Protein AF-A0A6U2G1A1-F1 (afdb_monomer)

pLDDT: mean 82.37, std 13.15, range [46.34, 96.81]

Radius of gyration: 21.55 Å; Cα contacts (8 Å, |Δi|>4): 73; chains: 1; bounding box: 54×18×62 Å

Solvent-accessible surface area (backbone atoms only — not comparable to full-atom values): 5757 Å² total; per-residue (Å²): 141,86,80,83,61,64,69,58,52,54,52,51,52,65,65,35,78,85,40,45,64,60,53,49,50,52,52,54,46,53,51,44,58,54,51,51,25,51,51,43,24,52,46,31,38,56,53,36,21,10,76,90,24,85,47,71,27,58,90,38,62,66,62,24,50,50,57,14,49,51,53,15,57,56,42,45,55,54,51,51,52,51,45,54,55,53,51,56,56,50,54,56,53,51,55,53,48,55,58,54,53,63,61,70,80,106

Structure (mmCIF, N/CA/C/O backbone):
data_AF-A0A6U2G1A1-F1
#
_entry.id   AF-A0A6U2G1A1-F1
#
loop_
_atom_site.group_PDB
_atom_site.id
_atom_site.type_symbol
_atom_site.label_atom_id
_atom_site.label_alt_id
_atom_site.label_comp_id
_atom_site.label_asym_id
_atom_site.label_entity_id
_atom_site.label_seq_id
_atom_site.pdbx_PDB_ins_code
_atom_site.Cartn_x
_atom_site.Cartn_y
_atom_site.Cartn_z
_atom_site.occupancy
_atom_site.B_iso_or_equiv
_atom_site.auth_seq_id
_atom_site.auth_comp_id
_atom_site.auth_asym_id
_atom_site.auth_atom_id
_atom_site.pdbx_PDB_model_num
ATOM 1 N N . MET A 1 1 ? 12.365 0.357 39.983 1.00 46.34 1 MET A N 1
ATOM 2 C CA . MET A 1 1 ? 12.053 -0.891 39.249 1.00 46.34 1 MET A CA 1
ATOM 3 C C . MET A 1 1 ? 10.591 -0.843 38.820 1.00 46.34 1 MET A C 1
ATOM 5 O O . MET A 1 1 ? 9.732 -1.028 39.664 1.00 46.34 1 MET A O 1
ATOM 9 N N . ALA A 1 2 ? 10.293 -0.512 37.559 1.00 50.56 2 ALA A N 1
ATOM 10 C CA . ALA A 1 2 ? 8.916 -0.348 37.058 1.00 50.56 2 ALA A CA 1
ATOM 11 C C . ALA A 1 2 ? 8.721 -1.038 35.691 1.00 50.56 2 ALA A C 1
ATOM 13 O O . ALA A 1 2 ? 8.099 -0.507 34.776 1.00 50.56 2 ALA A O 1
ATOM 14 N N . THR A 1 3 ? 9.321 -2.218 35.535 1.00 54.84 3 THR A N 1
ATOM 15 C CA . THR A 1 3 ? 9.232 -3.060 34.330 1.00 54.84 3 THR A CA 1
ATOM 16 C C . THR A 1 3 ? 8.274 -4.240 34.494 1.00 54.84 3 THR A C 1
ATOM 18 O O . THR A 1 3 ? 8.024 -4.954 33.526 1.00 54.84 3 THR A O 1
ATOM 21 N N . MET A 1 4 ? 7.675 -4.430 35.675 1.00 49.84 4 MET A N 1
ATOM 22 C CA . MET A 1 4 ? 6.586 -5.390 35.842 1.00 49.84 4 MET A CA 1
ATOM 23 C C . MET A 1 4 ? 5.278 -4.795 35.309 1.00 49.84 4 MET A C 1
ATOM 25 O O . MET A 1 4 ? 4.827 -3.745 35.757 1.00 49.84 4 MET A O 1
ATOM 29 N N . ASN A 1 5 ? 4.658 -5.547 34.396 1.00 58.34 5 ASN A N 1
ATOM 30 C CA . ASN A 1 5 ? 3.237 -5.515 34.036 1.00 58.34 5 ASN A CA 1
ATOM 31 C C . ASN A 1 5 ? 2.771 -4.749 32.776 1.00 58.34 5 ASN A C 1
ATOM 33 O O . ASN A 1 5 ? 1.601 -4.391 32.672 1.00 58.34 5 ASN A O 1
ATOM 37 N N . LYS A 1 6 ? 3.625 -4.557 31.757 1.00 58.19 6 LYS A N 1
ATOM 38 C CA . LYS A 1 6 ? 3.153 -4.107 30.422 1.00 58.19 6 LYS A CA 1
ATOM 39 C C . LYS A 1 6 ? 2.477 -5.223 29.610 1.00 58.19 6 LYS A C 1
ATOM 41 O O . LYS A 1 6 ? 1.484 -4.972 28.936 1.00 58.19 6 LYS A O 1
ATOM 46 N N . MET A 1 7 ? 2.973 -6.459 29.714 1.00 58.91 7 MET A N 1
ATOM 47 C CA . MET A 1 7 ? 2.380 -7.620 29.029 1.00 58.91 7 MET A CA 1
ATOM 48 C C . MET A 1 7 ? 0.999 -8.000 29.583 1.00 58.91 7 MET A C 1
ATOM 50 O O . MET A 1 7 ? 0.126 -8.366 28.803 1.00 58.91 7 MET A O 1
ATOM 54 N N . GLY A 1 8 ? 0.778 -7.868 30.898 1.00 62.94 8 GLY A N 1
ATOM 55 C CA . GLY A 1 8 ? -0.532 -8.112 31.517 1.00 62.94 8 GLY A CA 1
ATOM 56 C C . GLY A 1 8 ? -1.604 -7.149 31.001 1.00 62.94 8 GLY A C 1
ATOM 57 O O . GLY A 1 8 ? -2.667 -7.589 30.578 1.00 62.94 8 GLY A O 1
ATOM 58 N N . LYS A 1 9 ? -1.266 -5.856 30.904 1.00 65.44 9 LYS A N 1
ATOM 59 C CA . LYS A 1 9 ? -2.170 -4.821 30.380 1.00 65.44 9 LYS A CA 1
ATOM 60 C C . LYS A 1 9 ? -2.521 -5.004 28.904 1.00 65.44 9 LYS A C 1
ATOM 62 O O . LYS A 1 9 ? -3.669 -4.817 28.532 1.00 65.44 9 LYS A O 1
ATOM 67 N N . LEU A 1 10 ? -1.564 -5.399 28.060 1.00 63.88 10 LEU A N 1
ATOM 68 C CA . LEU A 1 10 ? -1.852 -5.721 26.653 1.00 63.88 10 LEU A CA 1
ATOM 69 C C . LEU A 1 10 ? -2.827 -6.895 26.532 1.00 63.88 10 LEU A C 1
ATOM 71 O O . LEU A 1 10 ? -3.721 -6.871 25.692 1.00 63.88 10 LEU A O 1
ATOM 75 N N . ARG A 1 11 ? -2.674 -7.911 27.387 1.00 66.50 11 ARG A N 1
ATOM 76 C CA . ARG A 1 11 ? -3.553 -9.080 27.390 1.00 66.50 11 ARG A CA 1
ATOM 77 C C . ARG A 1 11 ? -4.965 -8.735 27.869 1.00 66.50 11 ARG A C 1
ATOM 79 O O . ARG A 1 11 ? -5.910 -9.246 27.286 1.00 66.50 11 ARG A O 1
ATOM 86 N N . GLU A 1 12 ? -5.105 -7.858 28.864 1.00 64.19 12 GLU A N 1
ATOM 87 C CA . GLU A 1 12 ? -6.406 -7.320 29.296 1.00 64.19 12 GLU A CA 1
ATOM 88 C C . GLU A 1 12 ? -7.074 -6.479 28.204 1.00 64.19 12 GLU A C 1
ATOM 90 O O . GLU A 1 12 ? -8.230 -6.724 27.883 1.00 64.19 12 GLU A O 1
ATOM 95 N N . ILE A 1 13 ? -6.339 -5.561 27.564 1.00 63.84 13 ILE A N 1
ATOM 96 C CA . ILE A 1 13 ? -6.872 -4.704 26.490 1.00 63.84 13 ILE A CA 1
ATOM 97 C C . ILE A 1 13 ? -7.367 -5.542 25.308 1.00 63.84 13 ILE A C 1
ATOM 99 O O . ILE A 1 13 ? -8.425 -5.257 24.760 1.00 63.84 13 ILE A O 1
ATOM 103 N N . VAL A 1 14 ? -6.631 -6.589 24.925 1.00 64.31 14 VAL A N 1
ATOM 104 C CA . VAL A 1 14 ? -7.023 -7.491 23.827 1.00 64.31 14 VAL A CA 1
ATOM 105 C C . VAL A 1 14 ? -8.158 -8.442 24.233 1.00 64.31 14 VAL A C 1
ATOM 107 O O . VAL A 1 14 ? -8.940 -8.862 23.379 1.00 64.31 14 VAL A O 1
ATOM 110 N N . ALA A 1 15 ? -8.254 -8.807 25.514 1.00 68.38 15 ALA A N 1
ATOM 111 C CA . ALA A 1 15 ? -9.317 -9.672 26.024 1.00 68.38 15 ALA A CA 1
ATOM 112 C C . ALA A 1 15 ? -10.659 -8.941 26.170 1.00 68.38 15 ALA A C 1
ATOM 114 O O . ALA A 1 15 ? -11.703 -9.599 26.135 1.00 68.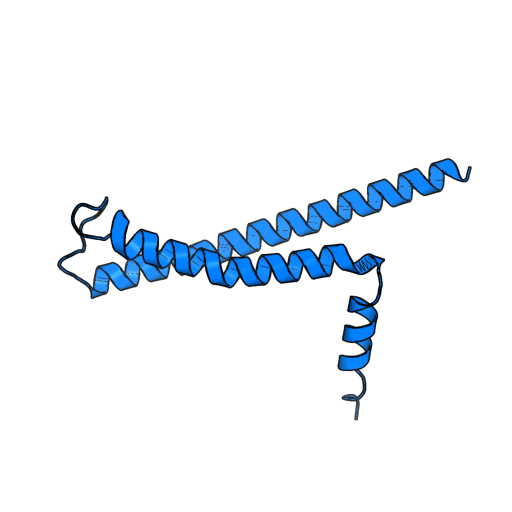38 15 ALA A O 1
ATOM 115 N N . ASP A 1 16 ? -10.634 -7.614 26.296 1.00 71.81 16 ASP A N 1
ATOM 116 C CA . ASP A 1 16 ? -11.830 -6.794 26.430 1.00 71.81 16 ASP A CA 1
ATOM 117 C C . ASP A 1 16 ? -12.659 -6.810 25.127 1.00 71.81 16 ASP A C 1
ATOM 119 O O . ASP A 1 16 ? -12.163 -6.409 24.065 1.00 71.81 16 ASP A O 1
ATOM 123 N N . PRO A 1 17 ? -13.912 -7.306 25.147 1.00 68.56 17 PRO A N 1
ATOM 124 C CA . PRO A 1 17 ? -14.745 -7.388 23.951 1.00 68.56 17 PRO A CA 1
ATOM 125 C C . PRO A 1 17 ? -14.997 -6.031 23.278 1.00 68.56 17 PRO A C 1
ATOM 127 O O . PRO A 1 17 ? -15.182 -6.026 22.060 1.00 68.56 17 PRO A O 1
ATOM 130 N N . GLY A 1 18 ? -14.933 -4.916 24.020 1.00 72.69 18 GLY A N 1
ATOM 131 C CA . GLY A 1 18 ? -15.045 -3.559 23.464 1.00 72.69 18 GLY A CA 1
ATOM 132 C C . GLY A 1 18 ? -13.896 -3.185 22.519 1.00 72.69 18 GLY A C 1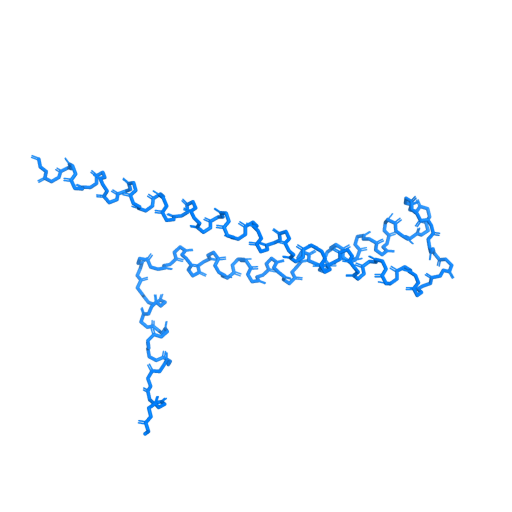
ATOM 133 O O . GLY A 1 18 ? -14.111 -2.532 21.508 1.00 72.69 18 GLY A O 1
ATOM 134 N N . ASN A 1 19 ? -12.687 -3.709 22.745 1.00 74.69 19 ASN A N 1
ATOM 135 C CA . ASN A 1 19 ? -11.498 -3.351 21.957 1.00 74.69 19 ASN A CA 1
ATOM 136 C C . ASN A 1 19 ? -11.274 -4.240 20.722 1.00 74.69 19 ASN A C 1
ATOM 138 O O . ASN A 1 19 ? -10.358 -4.000 19.930 1.00 74.69 19 ASN A O 1
ATOM 142 N N . ARG A 1 20 ? -12.086 -5.288 20.528 1.00 79.12 20 ARG A N 1
ATOM 143 C CA . ARG A 1 20 ? -11.946 -6.224 19.396 1.00 79.12 20 ARG A CA 1
ATOM 144 C C . ARG A 1 20 ? -11.976 -5.548 18.015 1.00 79.12 20 ARG A C 1
ATOM 146 O O . ARG A 1 20 ? -11.173 -5.962 17.174 1.00 79.12 20 ARG A O 1
ATOM 153 N N . PRO A 1 21 ? -12.832 -4.539 17.742 1.00 78.19 21 PRO A N 1
ATOM 154 C CA . PRO A 1 21 ? -12.845 -3.846 16.453 1.00 78.19 21 PRO A CA 1
ATOM 155 C C . PRO A 1 21 ? -11.530 -3.109 16.174 1.00 78.19 21 PRO A C 1
ATOM 157 O O . PRO A 1 21 ? -10.974 -3.257 15.085 1.00 78.19 21 PRO A O 1
ATOM 160 N N . ALA A 1 22 ? -10.988 -2.409 17.176 1.00 80.12 22 ALA A N 1
ATOM 161 C CA . ALA A 1 22 ? -9.722 -1.688 17.073 1.00 80.12 22 ALA A CA 1
ATOM 162 C C . ALA A 1 22 ? -8.532 -2.644 16.878 1.00 80.12 22 ALA A C 1
ATOM 164 O O . ALA A 1 22 ? -7.690 -2.433 16.004 1.00 80.12 22 ALA A O 1
ATOM 165 N N . VAL A 1 23 ? -8.487 -3.751 17.630 1.00 83.62 23 VAL A N 1
ATOM 166 C CA . VAL A 1 23 ? -7.453 -4.791 17.475 1.00 83.62 23 VAL A CA 1
ATOM 167 C C . VAL A 1 23 ? -7.526 -5.440 16.089 1.00 83.62 23 VAL A C 1
ATOM 169 O O . VAL A 1 23 ? -6.493 -5.665 15.456 1.00 83.62 23 VAL A O 1
ATOM 172 N N . SER A 1 24 ? -8.734 -5.708 15.587 1.00 84.94 24 SER A N 1
ATOM 173 C CA . SER A 1 24 ? -8.930 -6.246 14.239 1.00 84.94 24 SER A CA 1
ATOM 174 C C . SER A 1 24 ? -8.463 -5.264 13.163 1.00 84.94 24 SER A C 1
ATOM 176 O O . SER A 1 24 ? -7.738 -5.673 12.254 1.00 84.94 24 SER A O 1
ATOM 178 N N . LEU A 1 25 ? -8.793 -3.975 13.295 1.00 86.62 25 LEU A N 1
ATOM 179 C CA . LEU A 1 25 ? -8.349 -2.935 12.367 1.00 86.62 25 LEU A CA 1
ATOM 180 C C . LEU A 1 25 ? -6.821 -2.791 12.369 1.00 86.62 25 LEU A C 1
ATOM 182 O O . LEU A 1 25 ? -6.214 -2.691 11.302 1.00 86.62 25 LEU A O 1
ATOM 186 N N . LEU A 1 26 ? -6.186 -2.827 13.544 1.00 87.25 26 LEU A N 1
ATOM 187 C CA . LEU A 1 26 ? -4.727 -2.788 13.687 1.00 87.25 26 LEU A CA 1
ATOM 188 C C . LEU A 1 26 ? -4.052 -3.979 13.000 1.00 87.25 26 LEU A C 1
ATOM 190 O O . LEU A 1 26 ? -3.076 -3.796 12.270 1.00 87.25 26 LEU A O 1
ATOM 194 N N . LEU A 1 27 ? -4.584 -5.190 13.181 1.00 89.44 27 LEU A N 1
ATOM 195 C CA . LEU A 1 27 ? -4.094 -6.398 12.510 1.00 89.44 27 LEU A CA 1
ATOM 196 C C . LEU A 1 27 ? -4.244 -6.297 10.990 1.00 89.44 27 LEU A C 1
ATOM 198 O O . LEU A 1 27 ? -3.276 -6.514 10.263 1.00 89.44 27 LEU A O 1
ATOM 202 N N . GLN A 1 28 ? -5.428 -5.919 10.506 1.00 89.19 28 GLN A N 1
ATOM 203 C CA . GLN A 1 28 ? -5.687 -5.747 9.074 1.00 89.19 28 GLN A CA 1
ATOM 204 C C . GLN A 1 28 ? -4.767 -4.696 8.454 1.00 89.19 28 GLN A C 1
ATOM 206 O O . GLN A 1 28 ? -4.207 -4.915 7.383 1.00 89.19 28 GLN A O 1
ATOM 211 N N . SER A 1 29 ? -4.560 -3.583 9.152 1.00 90.00 29 SER A N 1
ATOM 212 C CA . SER A 1 29 ? -3.710 -2.491 8.676 1.00 90.00 29 SER A CA 1
ATOM 213 C C . SER A 1 29 ? 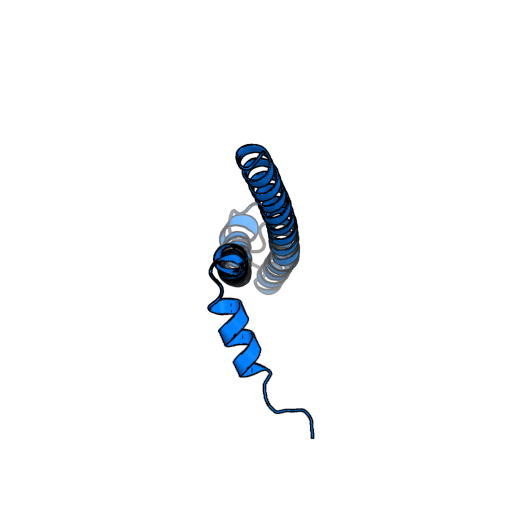-2.235 -2.880 8.689 1.00 90.00 29 SER A C 1
ATOM 215 O O . SER A 1 29 ? -1.504 -2.517 7.774 1.00 90.00 29 SER A O 1
ATOM 217 N N . SER A 1 30 ? -1.809 -3.694 9.658 1.00 91.25 30 SER A N 1
ATOM 218 C CA . SER A 1 30 ? -0.455 -4.259 9.698 1.00 91.25 30 SER A CA 1
ATOM 219 C C . SER A 1 30 ? -0.201 -5.203 8.520 1.00 91.25 30 SER A C 1
ATOM 221 O O . SER A 1 30 ? 0.837 -5.115 7.866 1.00 91.25 30 SER A O 1
ATOM 223 N N . VAL A 1 31 ? -1.167 -6.071 8.196 1.00 93.50 31 VAL A N 1
ATOM 224 C CA . VAL A 1 31 ? -1.093 -6.930 7.002 1.00 93.50 31 VAL A CA 1
ATOM 225 C C . VAL A 1 31 ? -1.083 -6.079 5.730 1.00 93.50 31 VAL A C 1
ATOM 227 O O . VAL A 1 31 ? -0.257 -6.310 4.850 1.00 93.50 31 VAL A O 1
ATOM 230 N N . ALA A 1 32 ? -1.935 -5.054 5.643 1.00 92.88 32 ALA A N 1
ATOM 231 C CA . ALA A 1 32 ? -1.975 -4.146 4.499 1.00 92.88 32 ALA A CA 1
ATOM 232 C C . ALA A 1 32 ? -0.650 -3.386 4.309 1.00 92.88 32 ALA A C 1
ATOM 234 O O . ALA A 1 32 ? -0.172 -3.273 3.183 1.00 92.88 32 ALA A O 1
ATOM 235 N N . MET A 1 33 ? -0.010 -2.930 5.390 1.00 93.50 33 MET A N 1
ATOM 236 C CA . MET A 1 33 ? 1.302 -2.274 5.329 1.00 93.50 33 MET A CA 1
ATOM 237 C C . MET A 1 33 ? 2.408 -3.180 4.790 1.00 93.50 33 MET A C 1
ATOM 239 O O . MET A 1 33 ? 3.358 -2.674 4.204 1.00 93.50 33 MET A O 1
ATOM 243 N N . ALA A 1 34 ? 2.308 -4.497 4.964 1.00 92.31 34 ALA A N 1
ATOM 244 C CA . ALA A 1 34 ? 3.260 -5.428 4.368 1.00 92.31 34 ALA A CA 1
ATOM 245 C C . ALA A 1 34 ? 2.901 -5.735 2.906 1.00 92.31 34 ALA A C 1
ATOM 247 O O . ALA A 1 34 ? 3.739 -5.636 2.012 1.00 92.31 34 ALA A O 1
ATOM 248 N N . VAL A 1 35 ? 1.643 -6.098 2.655 1.00 96.12 35 VAL A N 1
ATOM 249 C CA . VAL A 1 35 ? 1.207 -6.638 1.361 1.00 96.12 35 VAL A CA 1
ATOM 250 C C . VAL A 1 35 ? 1.114 -5.555 0.289 1.00 96.12 35 VAL A C 1
ATOM 252 O O . VAL A 1 35 ? 1.556 -5.779 -0.835 1.00 96.12 35 VAL A O 1
ATOM 255 N N . VAL A 1 36 ? 0.563 -4.381 0.609 1.00 96.19 36 VAL A N 1
ATOM 256 C CA . VAL A 1 36 ? 0.282 -3.345 -0.395 1.00 96.19 36 VAL A CA 1
ATOM 257 C C . VAL A 1 36 ? 1.578 -2.753 -0.975 1.00 96.19 36 VAL A C 1
ATOM 259 O O . VAL A 1 36 ? 1.692 -2.730 -2.200 1.00 96.19 36 VAL A O 1
ATOM 262 N N . PRO A 1 37 ? 2.596 -2.347 -0.186 1.00 96.06 37 PRO A N 1
ATOM 263 C CA . PRO A 1 37 ? 3.855 -1.856 -0.750 1.00 96.06 37 PRO A CA 1
ATOM 264 C C . PRO A 1 37 ? 4.604 -2.913 -1.564 1.00 96.06 37 PRO A C 1
ATOM 266 O O . PRO A 1 37 ? 5.163 -2.581 -2.605 1.00 96.06 37 PRO A O 1
ATOM 269 N N . LEU A 1 38 ? 4.579 -4.184 -1.142 1.00 96.31 38 LEU A N 1
ATOM 270 C CA . LEU A 1 38 ? 5.161 -5.285 -1.920 1.00 96.31 38 LEU A CA 1
ATOM 271 C C . LEU A 1 38 ? 4.443 -5.459 -3.261 1.00 96.31 38 LEU A C 1
ATOM 273 O O . LEU A 1 38 ? 5.092 -5.560 -4.301 1.00 96.31 38 LEU A O 1
ATOM 277 N N . ALA A 1 39 ? 3.110 -5.454 -3.249 1.00 96.44 39 ALA A N 1
ATOM 278 C CA . ALA A 1 39 ? 2.313 -5.547 -4.465 1.00 96.44 39 ALA A CA 1
ATOM 279 C C . ALA A 1 39 ? 2.595 -4.371 -5.410 1.00 96.44 39 ALA A C 1
ATOM 281 O O . ALA A 1 39 ? 2.801 -4.592 -6.601 1.00 96.44 39 ALA A O 1
ATOM 282 N N . VAL A 1 40 ? 2.675 -3.141 -4.888 1.00 96.81 40 VAL A N 1
ATOM 283 C CA . VAL A 1 40 ? 3.019 -1.953 -5.685 1.00 96.81 40 VAL A CA 1
ATOM 284 C C . VAL A 1 40 ? 4.436 -2.041 -6.232 1.00 96.81 40 VAL A C 1
ATOM 286 O O . VAL A 1 40 ? 4.631 -1.771 -7.412 1.00 96.81 40 VAL A O 1
ATOM 289 N N . TYR A 1 41 ? 5.412 -2.471 -5.430 1.00 96.38 41 TYR A N 1
ATOM 290 C CA . TYR A 1 41 ? 6.780 -2.664 -5.901 1.00 96.38 41 TYR A CA 1
ATOM 291 C C . TYR A 1 41 ? 6.816 -3.597 -7.114 1.00 96.38 41 TYR A C 1
ATOM 293 O O . TYR A 1 41 ? 7.352 -3.228 -8.155 1.00 96.38 41 TYR A O 1
ATOM 301 N N . PHE A 1 42 ? 6.203 -4.780 -7.015 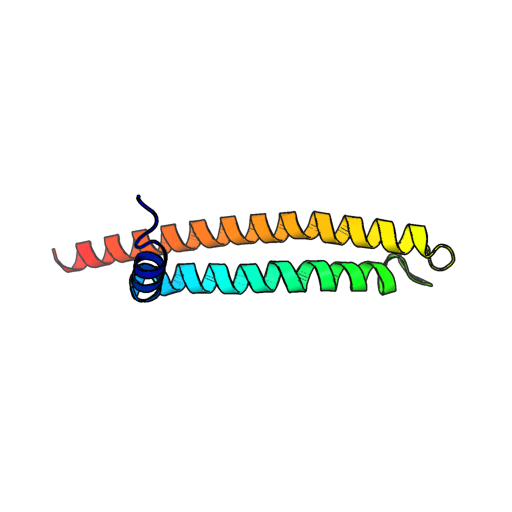1.00 95.44 42 PHE A N 1
ATOM 302 C CA . PHE A 1 42 ? 6.188 -5.739 -8.120 1.00 95.44 42 PHE A CA 1
ATOM 303 C C . PHE A 1 42 ? 5.374 -5.248 -9.314 1.00 95.44 42 PHE A C 1
ATOM 305 O O . PHE A 1 42 ? 5.797 -5.435 -10.455 1.00 95.44 42 PHE A O 1
ATOM 312 N N . ALA A 1 43 ? 4.241 -4.588 -9.069 1.00 94.94 43 ALA A N 1
ATOM 313 C CA . ALA A 1 43 ? 3.431 -4.022 -10.135 1.00 94.94 43 ALA A CA 1
ATOM 314 C C . ALA A 1 43 ? 4.208 -2.951 -10.915 1.00 94.94 43 ALA A C 1
ATOM 316 O O . ALA A 1 43 ? 4.246 -2.975 -12.145 1.00 94.94 43 ALA A O 1
ATOM 317 N N . CYS A 1 44 ? 4.893 -2.054 -10.205 1.00 94.06 44 CYS A N 1
ATOM 318 C CA . CYS A 1 44 ? 5.751 -1.046 -10.806 1.00 94.06 44 CYS A CA 1
ATOM 319 C C . CYS A 1 44 ? 6.937 -1.678 -11.534 1.00 94.06 44 CYS A C 1
ATOM 321 O O . CYS A 1 44 ? 7.204 -1.322 -12.677 1.00 94.06 44 CYS A O 1
ATOM 323 N N . PHE A 1 45 ? 7.605 -2.650 -10.920 1.00 92.69 45 PHE A N 1
ATOM 324 C CA . PHE A 1 45 ? 8.803 -3.266 -11.477 1.00 92.69 45 PHE A CA 1
ATOM 325 C C . PHE A 1 45 ? 8.525 -4.039 -12.770 1.00 92.69 45 PHE A C 1
ATOM 327 O O . PHE A 1 45 ? 9.324 -3.969 -13.701 1.00 92.69 45 PHE A O 1
ATOM 334 N N . TYR A 1 46 ? 7.406 -4.764 -12.843 1.00 92.06 46 TYR A N 1
ATOM 335 C CA . TYR A 1 46 ? 7.094 -5.608 -13.998 1.00 92.06 46 TYR A CA 1
ATOM 336 C C . TYR A 1 46 ? 6.212 -4.930 -15.047 1.00 92.06 46 TYR A C 1
ATOM 338 O O . TYR A 1 46 ? 6.441 -5.153 -16.230 1.00 92.06 46 TYR A O 1
ATOM 346 N N . PHE A 1 47 ? 5.235 -4.108 -14.651 1.00 93.12 47 PHE A N 1
ATOM 347 C CA . PHE A 1 47 ? 4.243 -3.568 -15.592 1.00 93.12 47 PHE A CA 1
ATOM 348 C C . PHE A 1 47 ? 4.428 -2.082 -15.902 1.00 93.12 47 PHE A C 1
ATOM 350 O O . PHE A 1 47 ? 4.160 -1.659 -17.022 1.00 93.12 47 PHE A O 1
ATOM 357 N N . VAL A 1 48 ? 4.878 -1.270 -14.941 1.00 90.62 48 VAL A N 1
ATOM 358 C CA . VAL A 1 48 ? 5.043 0.181 -15.169 1.00 90.62 48 VAL A CA 1
ATOM 359 C C . VAL A 1 48 ? 6.410 0.482 -15.770 1.00 90.62 48 VAL A C 1
ATOM 361 O O . VAL A 1 48 ? 6.495 1.195 -16.765 1.00 90.62 48 VAL A O 1
ATOM 364 N N . PHE A 1 49 ? 7.455 -0.084 -15.167 1.00 90.81 49 PHE A N 1
ATOM 365 C CA . PHE A 1 49 ? 8.858 0.160 -15.489 1.00 90.81 49 PHE A CA 1
ATOM 366 C C . PHE A 1 49 ? 9.546 -1.023 -16.191 1.00 90.81 49 PHE A C 1
ATOM 368 O O . PHE A 1 49 ? 10.757 -1.002 -16.427 1.00 90.81 49 PHE A O 1
ATOM 375 N N . GLY A 1 50 ? 8.784 -2.081 -16.475 1.00 86.44 50 GLY A N 1
ATOM 376 C CA . GLY A 1 50 ? 9.228 -3.252 -17.222 1.00 86.44 50 GLY A CA 1
ATOM 377 C C . GLY A 1 50 ? 9.240 -3.028 -18.734 1.00 86.44 50 GLY A C 1
ATOM 378 O O . GLY A 1 50 ? 8.915 -1.951 -19.232 1.00 86.44 50 GLY A O 1
ATOM 379 N N . GLU A 1 51 ? 9.626 -4.068 -19.468 1.00 86.31 51 GLU A N 1
ATOM 380 C CA . GLU A 1 51 ? 9.658 -4.044 -20.932 1.00 86.31 51 GLU A CA 1
ATOM 381 C C . GLU A 1 51 ? 8.239 -3.868 -21.492 1.00 86.31 51 GLU A C 1
ATOM 383 O O . GLU A 1 51 ? 7.326 -4.606 -21.124 1.00 86.31 51 GLU A O 1
ATOM 388 N N . GLY A 1 52 ? 8.042 -2.858 -22.345 1.00 84.88 52 GLY A N 1
ATOM 389 C CA . GLY A 1 52 ? 6.714 -2.505 -22.865 1.00 84.88 52 GLY A CA 1
ATOM 390 C C . GLY A 1 52 ? 5.778 -1.836 -21.848 1.00 84.88 52 GLY A C 1
ATOM 391 O O . GLY A 1 52 ? 4.588 -1.689 -22.126 1.00 84.88 52 GLY A O 1
ATOM 392 N N . GLY A 1 53 ? 6.297 -1.440 -20.680 1.00 88.06 53 GLY A N 1
ATOM 393 C CA . GLY A 1 53 ? 5.558 -0.684 -19.673 1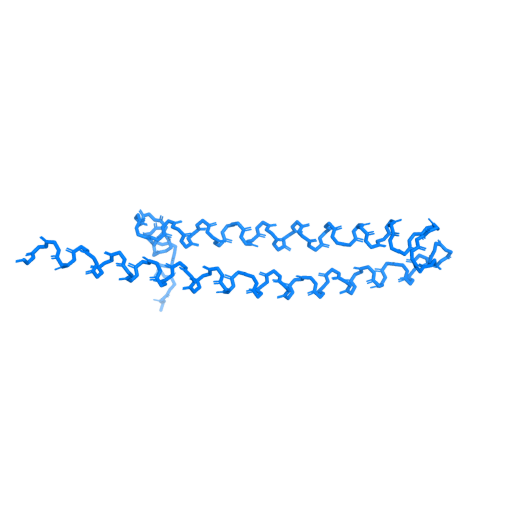.00 88.06 53 GLY A CA 1
ATOM 394 C C . GLY A 1 53 ? 5.317 0.780 -20.056 1.00 88.06 53 GLY A C 1
ATOM 395 O O . GLY A 1 53 ? 5.691 1.247 -21.131 1.00 88.06 53 GLY A O 1
ATOM 396 N N . LEU A 1 54 ? 4.699 1.530 -19.139 1.00 87.00 54 LEU A N 1
ATOM 397 C CA . LEU A 1 54 ? 4.418 2.961 -19.321 1.00 87.00 54 LEU A CA 1
ATOM 398 C C . LEU A 1 54 ? 5.692 3.803 -19.460 1.00 87.00 54 LEU A C 1
ATOM 400 O O . LEU A 1 54 ? 5.702 4.787 -20.197 1.00 87.00 54 LEU A O 1
ATOM 404 N N . ILE A 1 55 ? 6.751 3.437 -18.735 1.00 86.31 55 ILE A N 1
ATOM 405 C CA . ILE A 1 55 ? 8.064 4.074 -18.819 1.00 86.31 55 ILE A CA 1
ATOM 406 C C . ILE A 1 55 ? 9.105 2.961 -18.886 1.00 86.31 55 ILE A C 1
ATOM 408 O O . ILE A 1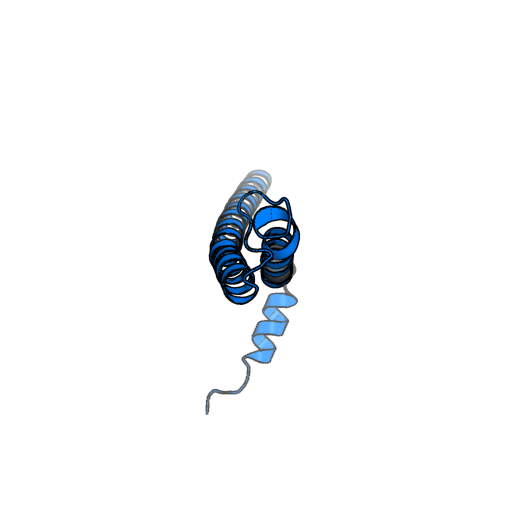 55 ? 9.369 2.300 -17.889 1.00 86.31 55 ILE A O 1
ATOM 412 N N . ASP A 1 56 ? 9.699 2.739 -20.053 1.00 86.25 56 ASP A N 1
ATOM 413 C CA . ASP A 1 56 ? 10.588 1.597 -20.257 1.00 86.25 56 ASP A CA 1
ATOM 414 C C . ASP A 1 56 ? 11.968 1.807 -19.604 1.00 86.25 56 ASP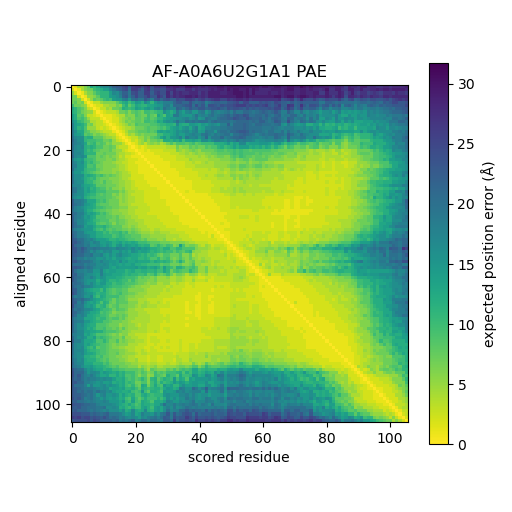 A C 1
ATOM 416 O O . ASP A 1 56 ? 12.841 2.496 -20.137 1.00 86.25 56 ASP A O 1
ATOM 420 N N . TYR A 1 57 ? 12.168 1.166 -18.449 1.00 88.25 57 TYR A N 1
ATOM 421 C CA . TYR A 1 57 ? 13.465 1.023 -17.781 1.00 88.25 57 TYR A CA 1
ATOM 422 C C . TYR A 1 57 ? 13.979 -0.422 -17.828 1.00 88.25 57 TYR A C 1
ATOM 424 O O . TYR A 1 57 ? 14.828 -0.809 -17.027 1.00 88.25 57 TYR A O 1
ATOM 432 N N . SER A 1 58 ? 13.503 -1.251 -18.762 1.00 84.19 58 SER A N 1
ATOM 433 C CA . SER A 1 58 ? 13.888 -2.668 -18.860 1.00 84.19 58 SER A CA 1
ATOM 434 C C . SER A 1 58 ? 15.401 -2.892 -18.965 1.00 84.19 58 SER A C 1
ATOM 436 O O . SER A 1 58 ? 15.919 -3.865 -18.416 1.00 84.19 58 SER A O 1
ATOM 438 N N . LYS A 1 59 ? 16.113 -1.967 -19.620 1.00 89.31 59 LYS A N 1
ATOM 439 C CA . LYS A 1 59 ? 17.570 -2.009 -19.817 1.00 89.31 59 LYS A CA 1
ATOM 440 C C . LYS A 1 59 ? 18.370 -1.484 -18.624 1.00 89.31 59 LYS A C 1
ATOM 442 O O . LYS A 1 59 ? 19.563 -1.757 -18.538 1.00 89.31 59 LYS A O 1
ATOM 447 N N . ASP A 1 60 ? 17.729 -0.755 -17.712 1.00 92.00 60 ASP A N 1
ATOM 448 C CA . ASP A 1 60 ? 18.349 -0.210 -16.505 1.00 92.00 60 ASP A CA 1
ATOM 449 C C . ASP A 1 60 ? 17.635 -0.738 -15.257 1.00 92.00 60 ASP A C 1
ATOM 451 O O . ASP A 1 60 ? 16.714 -0.133 -14.698 1.00 92.00 60 ASP A O 1
ATOM 455 N N . VAL A 1 61 ? 18.113 -1.894 -14.795 1.00 91.56 61 VAL A N 1
ATOM 456 C CA . VAL A 1 61 ? 17.599 -2.566 -13.597 1.00 91.56 61 VAL A CA 1
ATOM 457 C C . VAL A 1 61 ? 17.724 -1.682 -12.356 1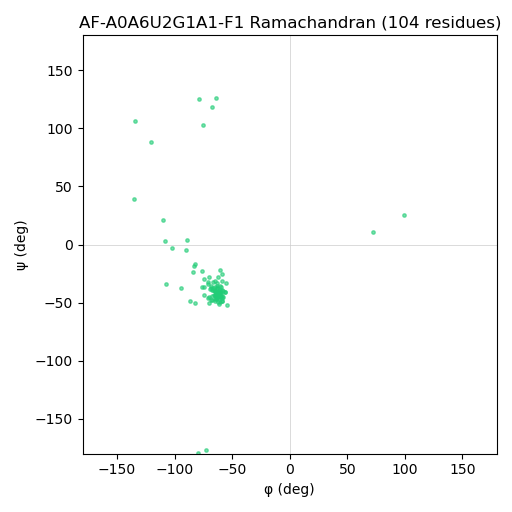.00 91.56 61 VAL A C 1
ATOM 459 O O . VAL A 1 61 ? 16.877 -1.774 -11.466 1.00 91.56 61 VAL A O 1
ATOM 462 N N . ASN A 1 62 ? 18.738 -0.814 -12.285 1.00 93.69 62 ASN A N 1
ATOM 463 C CA . ASN A 1 62 ? 18.939 0.059 -11.136 1.00 93.69 62 ASN A CA 1
ATOM 464 C C . ASN A 1 62 ? 17.843 1.130 -11.083 1.00 93.69 62 ASN A C 1
ATOM 466 O O . ASN A 1 62 ? 17.159 1.258 -10.068 1.00 93.69 62 ASN A O 1
ATOM 470 N N . SER A 1 63 ? 17.596 1.826 -12.197 1.00 91.38 63 SER A N 1
ATOM 471 C CA . SER A 1 63 ? 16.494 2.794 -12.298 1.00 91.38 63 SER A CA 1
ATOM 472 C C . SER A 1 63 ? 15.140 2.132 -12.039 1.00 91.38 63 SER A C 1
ATOM 474 O O . SER A 1 63 ? 14.362 2.616 -11.215 1.00 91.38 63 SER A O 1
ATOM 476 N N . ARG A 1 64 ? 14.887 0.965 -12.645 1.00 91.81 64 ARG A N 1
ATOM 477 C CA . ARG A 1 64 ? 13.648 0.201 -12.445 1.00 91.81 64 ARG A CA 1
ATOM 478 C C . ARG A 1 64 ? 13.404 -0.160 -10.977 1.00 91.81 64 ARG A C 1
ATOM 480 O O . ARG A 1 64 ? 12.292 0.009 -10.475 1.00 91.81 64 ARG A O 1
ATOM 487 N N . THR A 1 65 ? 14.441 -0.627 -10.283 1.00 94.06 65 THR A N 1
ATOM 488 C CA . THR A 1 65 ? 14.391 -0.971 -8.852 1.00 94.06 65 THR A CA 1
ATOM 489 C C . THR A 1 65 ? 14.132 0.266 -7.997 1.00 94.06 65 THR A C 1
ATOM 491 O O . THR A 1 65 ? 13.243 0.248 -7.147 1.00 94.06 65 THR A O 1
ATOM 494 N N . ASN A 1 66 ? 14.854 1.359 -8.253 1.00 94.56 66 ASN A N 1
ATOM 495 C CA . ASN A 1 66 ? 14.766 2.583 -7.459 1.00 94.56 66 ASN A CA 1
ATOM 496 C C . ASN A 1 66 ? 13.385 3.239 -7.564 1.00 94.56 66 ASN A C 1
ATOM 498 O O . ASN A 1 66 ? 12.772 3.531 -6.537 1.00 94.56 66 ASN A O 1
ATOM 502 N N . TYR A 1 67 ? 12.849 3.417 -8.776 1.00 94.12 67 TYR A N 1
ATOM 503 C CA . TYR A 1 67 ? 11.524 4.023 -8.949 1.00 94.12 67 TYR A CA 1
ATOM 504 C C . TYR A 1 67 ? 10.400 3.147 -8.384 1.00 94.12 67 TYR A C 1
ATOM 506 O O . TYR A 1 67 ? 9.478 3.666 -7.754 1.00 94.12 67 TYR A O 1
ATOM 514 N N . SER A 1 68 ? 10.504 1.821 -8.525 1.00 94.31 68 SER A N 1
ATOM 515 C CA . SER A 1 68 ? 9.554 0.882 -7.906 1.00 94.31 68 SER A CA 1
ATOM 516 C C . SER A 1 68 ? 9.619 0.933 -6.377 1.00 94.31 68 SER A C 1
ATOM 518 O O . SER A 1 68 ? 8.586 0.921 -5.709 1.00 94.31 68 SER A O 1
ATOM 520 N N . GLY A 1 69 ? 10.825 1.041 -5.810 1.00 94.31 69 GLY A N 1
ATOM 521 C CA . GLY A 1 69 ? 11.037 1.211 -4.373 1.00 94.31 69 GLY A CA 1
ATOM 522 C C . GLY A 1 69 ? 10.438 2.514 -3.844 1.00 94.31 69 GLY A C 1
ATOM 523 O O . GLY A 1 69 ? 9.730 2.504 -2.839 1.00 94.31 69 GLY A O 1
ATOM 524 N N . ILE A 1 70 ? 10.642 3.629 -4.553 1.00 95.50 70 ILE A N 1
ATOM 525 C CA . ILE A 1 70 ? 10.046 4.927 -4.201 1.00 95.50 70 ILE A CA 1
ATOM 526 C C . ILE A 1 70 ? 8.514 4.841 -4.224 1.00 95.50 70 ILE A C 1
ATOM 528 O O . ILE A 1 70 ? 7.865 5.284 -3.275 1.00 95.50 70 ILE A O 1
ATOM 532 N N . ALA A 1 71 ? 7.926 4.228 -5.255 1.00 94.62 71 ALA A N 1
ATOM 533 C CA . ALA A 1 71 ? 6.477 4.042 -5.342 1.00 94.62 71 ALA A CA 1
ATOM 534 C C . ALA A 1 71 ? 5.925 3.211 -4.167 1.00 94.62 71 ALA A C 1
ATOM 536 O O . ALA A 1 71 ? 4.889 3.554 -3.586 1.00 94.62 71 ALA A O 1
ATOM 537 N N . ALA A 1 72 ? 6.640 2.160 -3.762 1.00 9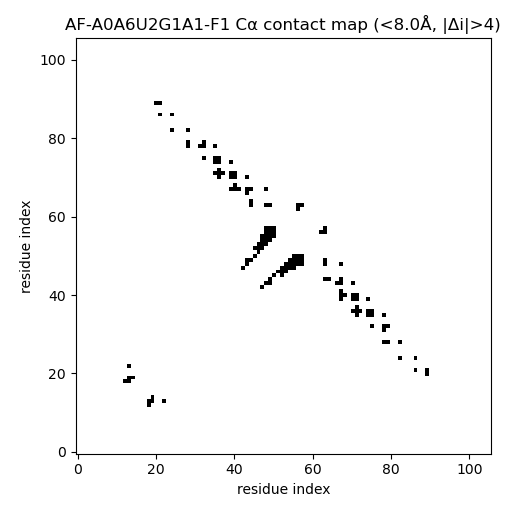4.81 72 ALA A N 1
ATOM 538 C CA . ALA A 1 72 ? 6.280 1.352 -2.601 1.00 94.81 72 ALA A CA 1
ATOM 539 C C . ALA A 1 72 ? 6.333 2.160 -1.291 1.00 94.81 72 ALA A C 1
ATOM 541 O O . ALA A 1 72 ? 5.399 2.085 -0.494 1.00 94.81 72 ALA A O 1
ATOM 542 N N . ILE A 1 73 ? 7.365 2.988 -1.087 1.00 95.06 73 ILE A N 1
ATOM 543 C CA . ILE A 1 73 ? 7.478 3.867 0.093 1.00 95.06 73 ILE A CA 1
ATOM 544 C C . ILE A 1 73 ? 6.318 4.864 0.142 1.00 95.06 73 ILE A C 1
ATOM 546 O O . ILE A 1 73 ? 5.671 5.015 1.177 1.00 95.06 73 ILE A O 1
ATOM 550 N N . VAL A 1 74 ? 6.007 5.518 -0.979 1.00 95.06 74 VAL A N 1
ATOM 551 C CA . VAL A 1 74 ? 4.879 6.459 -1.064 1.00 95.06 74 VAL A CA 1
ATOM 552 C C . VAL A 1 74 ? 3.555 5.760 -0.736 1.00 95.06 74 VAL A C 1
ATOM 554 O O . VAL A 1 74 ? 2.701 6.322 -0.052 1.00 95.06 74 VAL A O 1
ATOM 557 N N . THR A 1 75 ? 3.403 4.502 -1.145 1.00 95.31 75 THR A N 1
ATOM 558 C CA . THR A 1 75 ? 2.210 3.692 -0.864 1.00 95.31 75 THR A CA 1
ATOM 559 C C . THR A 1 75 ? 1.997 3.436 0.628 1.00 95.31 75 THR A C 1
ATOM 561 O O . THR A 1 75 ? 0.851 3.417 1.078 1.00 95.31 75 THR A O 1
ATOM 564 N N . VAL A 1 76 ? 3.064 3.315 1.425 1.00 92.31 76 VAL A N 1
ATOM 565 C CA . VAL A 1 76 ? 2.945 3.191 2.890 1.00 92.31 76 VAL A CA 1
ATOM 566 C C . VAL A 1 76 ? 2.169 4.375 3.474 1.00 92.31 76 VAL A C 1
ATOM 568 O O . VAL A 1 76 ? 1.289 4.178 4.312 1.00 92.31 76 VAL A O 1
ATOM 571 N N . GLN A 1 77 ? 2.412 5.591 2.975 1.00 93.31 77 GLN A N 1
ATOM 572 C CA . GLN A 1 77 ? 1.713 6.793 3.438 1.00 93.31 77 GLN A CA 1
ATOM 573 C C . GLN A 1 77 ? 0.206 6.726 3.158 1.00 93.31 77 GLN A C 1
ATOM 575 O O . GLN A 1 77 ? -0.594 7.125 4.004 1.00 93.31 77 GLN A O 1
ATOM 580 N N . PHE A 1 78 ? -0.194 6.167 2.012 1.00 92.69 78 PHE A N 1
ATOM 581 C CA . PHE A 1 78 ? -1.606 5.950 1.690 1.00 92.69 78 PHE A CA 1
ATOM 582 C C . PHE A 1 78 ? -2.256 4.911 2.606 1.00 92.69 78 PHE A C 1
ATOM 584 O O . PHE A 1 78 ? -3.387 5.116 3.045 1.00 92.69 78 PHE A O 1
ATOM 591 N N . VAL A 1 79 ? -1.545 3.831 2.946 1.00 92.19 79 VAL A N 1
ATOM 592 C CA . VAL A 1 79 ? -2.045 2.822 3.896 1.00 92.19 79 VAL A CA 1
ATOM 593 C C . VAL A 1 79 ? -2.228 3.429 5.290 1.00 92.19 79 VAL A C 1
ATOM 595 O O . VAL A 1 79 ? -3.256 3.193 5.921 1.00 92.19 79 VAL A O 1
ATOM 598 N N . ILE A 1 80 ? -1.284 4.258 5.754 1.00 91.25 80 ILE A N 1
ATOM 599 C CA . ILE A 1 80 ? -1.410 4.989 7.027 1.00 91.25 80 ILE A CA 1
ATOM 600 C C . ILE A 1 80 ? -2.631 5.913 6.996 1.00 91.25 80 ILE A C 1
ATOM 602 O O . ILE A 1 80 ? -3.450 5.877 7.912 1.00 91.25 80 ILE A O 1
ATOM 606 N N . ALA A 1 81 ? -2.781 6.716 5.940 1.00 91.88 81 ALA A N 1
ATOM 607 C CA . ALA A 1 81 ? -3.915 7.626 5.805 1.00 91.88 81 ALA A CA 1
ATOM 608 C C . ALA A 1 81 ? -5.255 6.870 5.818 1.00 91.88 81 ALA A C 1
ATOM 610 O O . ALA A 1 81 ? -6.179 7.262 6.530 1.00 91.88 81 ALA A O 1
ATOM 611 N N . ALA A 1 82 ? -5.344 5.750 5.094 1.00 90.38 82 ALA A N 1
ATOM 612 C CA . ALA A 1 82 ? -6.527 4.897 5.087 1.00 90.38 82 ALA A CA 1
ATOM 613 C C . ALA A 1 82 ? -6.824 4.307 6.475 1.00 90.38 82 ALA A C 1
ATOM 615 O O . ALA A 1 82 ? -7.976 4.326 6.906 1.00 90.38 82 ALA A O 1
ATOM 616 N N . HIS A 1 83 ? -5.800 3.838 7.197 1.00 91.06 83 HIS A N 1
ATOM 617 C CA . HIS A 1 83 ? -5.952 3.342 8.565 1.00 91.06 83 HIS A CA 1
ATOM 618 C C . HIS A 1 83 ? -6.530 4.412 9.497 1.00 91.06 83 HIS A C 1
ATOM 620 O O . HIS A 1 83 ? -7.504 4.147 10.195 1.00 91.06 83 HIS A O 1
ATOM 626 N N . VAL A 1 84 ? -5.974 5.627 9.470 1.00 89.44 84 VAL A N 1
ATOM 627 C CA . VAL A 1 84 ? -6.430 6.743 10.313 1.00 89.44 84 VAL A CA 1
ATOM 628 C C . VAL A 1 84 ? -7.890 7.099 10.020 1.00 89.44 84 VAL A C 1
ATOM 630 O O . VAL A 1 84 ? -8.684 7.249 10.944 1.00 89.44 84 VAL A O 1
ATOM 633 N N . VAL A 1 85 ? -8.274 7.176 8.742 1.00 89.19 85 VAL A N 1
ATOM 634 C CA . VAL A 1 85 ? -9.668 7.445 8.347 1.00 89.19 85 VAL A CA 1
ATOM 635 C C . VAL A 1 85 ? -10.612 6.346 8.838 1.00 89.19 85 VAL A C 1
ATOM 637 O O . VAL A 1 85 ? -11.707 6.643 9.313 1.00 89.19 85 VAL A O 1
ATOM 640 N N . LEU A 1 86 ? -10.215 5.077 8.728 1.00 87.75 86 LEU A N 1
ATOM 641 C CA . LEU A 1 86 ? -11.030 3.959 9.203 1.00 87.75 86 LEU A CA 1
ATOM 642 C C . LEU A 1 86 ? -11.142 3.934 10.729 1.00 87.75 86 LEU A C 1
ATOM 644 O O . LEU A 1 86 ? -12.224 3.642 11.231 1.00 87.75 86 LEU A O 1
ATOM 648 N N . ALA A 1 87 ? -10.069 4.278 11.443 1.00 86.31 87 ALA A N 1
ATOM 649 C CA . ALA A 1 87 ? -10.062 4.358 12.898 1.00 86.31 87 ALA A CA 1
ATOM 650 C C . ALA A 1 87 ? -11.062 5.413 13.399 1.00 86.31 87 ALA A C 1
ATOM 652 O O . ALA A 1 87 ? -11.963 5.075 14.159 1.00 86.31 87 ALA A O 1
ATOM 653 N N . PHE A 1 88 ? -11.015 6.643 12.873 1.00 86.25 88 PHE A N 1
ATOM 654 C CA . PHE A 1 88 ? -11.967 7.691 13.272 1.00 86.25 88 PHE A CA 1
ATOM 655 C C . PHE A 1 88 ? -13.430 7.326 12.976 1.00 86.25 88 PHE A C 1
ATOM 657 O O . PHE A 1 88 ? -14.324 7.637 13.757 1.00 86.25 88 PHE A O 1
ATOM 664 N N . ARG A 1 89 ? -13.696 6.615 11.872 1.00 84.88 89 ARG A N 1
ATOM 665 C CA . ARG A 1 89 ? -15.058 6.155 11.550 1.00 84.88 89 ARG A CA 1
ATOM 666 C C . ARG A 1 89 ? -15.565 5.060 12.488 1.00 84.88 89 ARG A C 1
ATOM 668 O O . ARG A 1 89 ? -16.780 4.918 12.622 1.00 84.88 89 ARG A O 1
ATOM 675 N N . GLN A 1 90 ? -14.674 4.256 13.072 1.00 78.06 90 GLN A N 1
ATOM 676 C CA . GLN A 1 90 ? -15.055 3.274 14.087 1.00 78.06 90 GLN A CA 1
ATOM 677 C C . GLN A 1 90 ? -15.459 3.976 15.383 1.00 78.06 90 GLN A C 1
ATOM 679 O O . GLN A 1 90 ? -16.531 3.668 15.902 1.00 78.06 90 GLN A O 1
ATOM 684 N N . ASP A 1 91 ? -14.682 4.972 15.813 1.00 74.69 91 ASP A N 1
ATOM 685 C CA . ASP A 1 91 ? -14.977 5.762 17.012 1.00 74.69 91 ASP A CA 1
ATOM 686 C C . ASP A 1 91 ? -16.351 6.453 16.898 1.00 74.69 91 ASP A C 1
ATOM 688 O O . ASP A 1 91 ? -17.206 6.299 17.771 1.00 74.69 91 ASP A O 1
ATOM 692 N N . ASP A 1 92 ? -16.631 7.132 15.776 1.00 74.88 92 ASP A N 1
ATOM 693 C CA . ASP A 1 92 ? -17.923 7.799 15.538 1.00 74.88 92 ASP A CA 1
ATOM 694 C C . ASP A 1 92 ? -19.119 6.827 15.594 1.00 74.88 92 ASP A C 1
ATOM 696 O O . ASP A 1 92 ? -20.193 7.152 16.114 1.00 74.88 92 ASP A O 1
ATOM 700 N N . ALA A 1 93 ? -18.949 5.618 15.050 1.00 72.75 93 ALA A N 1
ATOM 701 C CA . ALA A 1 93 ? -19.990 4.595 15.041 1.00 72.75 93 ALA A CA 1
ATOM 702 C C . ALA A 1 93 ? -20.245 4.008 16.440 1.00 72.75 93 ALA A C 1
ATOM 704 O O . ALA A 1 93 ? -21.381 3.636 16.753 1.00 72.75 93 ALA A O 1
ATOM 705 N N . GLU A 1 94 ? -19.209 3.928 17.273 1.00 73.75 94 GLU A N 1
ATOM 706 C CA . GLU A 1 94 ? -19.300 3.470 18.658 1.00 73.75 94 GLU A CA 1
ATOM 707 C C . GLU A 1 94 ? -20.020 4.506 19.532 1.00 73.75 94 GLU A C 1
ATOM 709 O O . GLU A 1 94 ? -21.014 4.168 20.182 1.00 73.75 94 GLU A O 1
ATOM 714 N N . PHE A 1 95 ? -19.661 5.791 19.418 1.00 67.50 95 PHE A N 1
ATOM 715 C CA . PHE A 1 95 ? -20.376 6.885 20.092 1.00 67.50 95 PHE A CA 1
ATOM 716 C C . PHE A 1 95 ? -21.862 6.949 19.710 1.00 67.50 95 PHE A C 1
ATOM 718 O O . PHE A 1 95 ? -22.729 7.175 20.561 1.00 67.50 95 PHE A O 1
ATOM 725 N N . ALA A 1 96 ? -22.186 6.727 18.432 1.00 70.44 96 ALA A N 1
ATOM 726 C CA . ALA A 1 96 ? -23.569 6.710 17.964 1.00 70.44 96 ALA A CA 1
ATOM 727 C C . ALA A 1 96 ? -24.383 5.547 18.562 1.00 70.44 96 ALA A C 1
ATOM 729 O O . ALA A 1 96 ? -25.566 5.722 18.873 1.00 70.44 96 ALA A O 1
ATOM 730 N N . LYS A 1 97 ? -23.766 4.372 18.752 1.00 73.88 97 LYS A N 1
ATOM 731 C CA . LYS A 1 97 ? -24.413 3.218 19.395 1.00 73.88 97 LYS A CA 1
ATOM 732 C C . LYS A 1 97 ? -24.678 3.463 20.877 1.00 73.88 97 LYS A C 1
ATOM 734 O O . LYS A 1 97 ? -25.812 3.269 21.311 1.00 73.88 97 LYS A O 1
ATOM 739 N N . GLU A 1 98 ? -23.695 3.962 21.624 1.00 71.75 98 GLU A N 1
ATOM 740 C CA . GLU A 1 98 ? -23.869 4.264 23.052 1.00 71.75 98 GLU A CA 1
ATOM 741 C C . GLU A 1 98 ? -24.964 5.318 23.298 1.00 71.75 98 GLU A C 1
ATOM 743 O O . GLU A 1 98 ? -25.768 5.207 24.230 1.00 71.75 98 GLU A O 1
ATOM 748 N N . ALA A 1 99 ? -25.041 6.344 22.442 1.00 70.19 99 ALA A N 1
ATOM 749 C CA . ALA A 1 99 ? -26.083 7.366 22.520 1.00 70.19 99 ALA A CA 1
ATOM 750 C C . ALA A 1 99 ? -27.490 6.811 22.221 1.00 70.19 99 ALA A C 1
ATOM 752 O O . ALA A 1 99 ? -28.478 7.296 22.782 1.00 70.19 99 ALA A O 1
ATOM 753 N N . ALA A 1 100 ? -27.594 5.807 21.344 1.00 74.56 100 ALA A N 1
ATOM 754 C CA . ALA A 1 100 ? -28.853 5.144 21.020 1.00 74.56 100 ALA A CA 1
ATOM 755 C C . ALA A 1 100 ? -29.328 4.210 22.146 1.00 74.56 100 ALA A C 1
ATOM 757 O O . ALA A 1 100 ? -30.527 4.161 22.420 1.00 74.56 100 ALA A O 1
ATOM 758 N N . GLU A 1 101 ? -28.414 3.516 22.828 1.00 72.94 101 GLU A N 1
ATOM 759 C CA . GLU A 1 101 ? -28.743 2.662 23.978 1.00 72.94 101 GLU A CA 1
ATOM 760 C C . GLU A 1 101 ? -29.217 3.487 25.181 1.00 72.94 101 GLU A C 1
ATOM 762 O O . GLU A 1 101 ? -30.291 3.220 25.715 1.00 72.94 101 GLU A O 1
ATOM 767 N N . LYS A 1 102 ? -28.541 4.598 25.512 1.00 68.94 102 LYS A N 1
ATOM 768 C CA . LYS A 1 102 ? -28.977 5.510 26.594 1.00 68.94 102 LYS A CA 1
ATOM 769 C C . LYS A 1 102 ? -30.358 6.142 26.379 1.00 68.94 102 LYS A C 1
ATOM 771 O O . LYS A 1 102 ? -30.964 6.618 27.337 1.00 68.94 102 LYS A O 1
ATOM 776 N N . LYS A 1 103 ? -30.845 6.202 25.135 1.00 67.56 103 LYS A N 1
ATOM 777 C CA . LYS A 1 103 ? -32.203 6.670 24.812 1.00 67.56 103 LYS A CA 1
ATOM 778 C C . LYS A 1 103 ? -33.273 5.588 24.956 1.00 67.56 103 LYS A C 1
ATOM 780 O O . LYS A 1 103 ? -34.438 5.950 25.009 1.00 67.56 103 LYS A O 1
ATOM 785 N N . LYS A 1 104 ? -32.907 4.303 24.973 1.00 63.69 104 LYS A N 1
ATOM 786 C CA . LYS A 1 104 ? -33.854 3.193 25.171 1.00 63.69 104 LYS A CA 1
ATOM 787 C C . LYS A 1 104 ? -34.140 2.909 26.646 1.00 63.69 104 LYS A C 1
ATOM 789 O O . LYS A 1 104 ? -35.201 2.376 26.942 1.00 63.69 104 LYS A O 1
ATOM 794 N N . ASP A 1 105 ? -33.228 3.294 27.536 1.00 61.59 105 ASP A N 1
ATOM 795 C CA . ASP A 1 105 ? -33.367 3.125 28.990 1.00 61.59 105 ASP A CA 1
ATOM 796 C C . ASP A 1 105 ? -34.066 4.310 29.695 1.00 61.59 105 ASP A C 1
ATOM 798 O O . ASP A 1 105 ? -34.163 4.334 30.922 1.00 61.59 105 ASP A O 1
ATOM 802 N N . LYS A 1 106 ? -34.543 5.307 28.937 1.00 51.53 106 LYS A N 1
ATOM 803 C CA . LYS A 1 106 ? -35.355 6.437 29.420 1.00 51.53 106 LYS A CA 1
ATOM 804 C C . LYS A 1 106 ? -36.764 6.365 28.856 1.00 51.53 106 LYS A C 1
ATOM 806 O O . LYS A 1 106 ? -37.687 6.752 29.603 1.00 51.53 106 LYS A O 1
#

Organism: Hemiselmis andersenii (NCBI:txid464988)

InterPro domains:
  IPR019013 Vacuolar ATPase assembly integral membrane protein Vma21 [PF09446] (25-88)
  IPR019013 Vacuolar ATPase assembly integral membrane protein Vma21 [PTHR31792] (23-102)

Sequence (106 aa):
MATMNKMGKLREIVADPGNRPAVSLLLQSSVAMAVVPLAVYFACFYFVFGEGGLIDYSKDVNSRTNYSGIAAIVTVQFVIAAHVVLAFRQDDAEFAKEAAEKKKDK

Mean predicted aligned error: 9.58 Å

Foldseek 3Di:
DPPPDPVVVVVVLCPDPVCVVVVVLVVVLVVCLVPVLVVQLVCQLPAQQDDVHVNDPNVPSPVSNVVSNVRSVVVSVVSVVVSVVVVVVVVVVVVVVVVVVVVVVD

Secondary structure (DSSP, 8-state):
---SSHHHHHHHHHHSGGGHHHHHHHHHHHHHHHHHHHHHHHHIIIIISSTTSSS--TT-HHHHHHHHHHHHHHHHHHHHHHHHHHHHHHHHHHHHHHHHHHTT--